Protein AF-A0A7C6S1X4-F1 (afdb_monomer_lite)

pLDDT: mean 75.31, std 13.23, range [43.03, 92.44]

Foldseek 3Di:
DDPPPPPVVVVVVVVVVVVVVVVVVQFAADPVLVVLLVVLLVVCVVLVHDQDPPDDQGTNLSSLSSNVVSCVRCVVSVHDDDDPQKHKDWDWDWDQDPVRDIDTDIDIDIDGNDD

Structure (mmCIF, N/CA/C/O backbone):
data_AF-A0A7C6S1X4-F1
#
_entry.id   AF-A0A7C6S1X4-F1
#
loop_
_atom_site.group_PDB
_atom_site.id
_atom_site.type_symbol
_atom_site.label_atom_id
_atom_site.label_alt_id
_atom_site.label_comp_id
_atom_site.label_asym_id
_atom_site.label_entity_id
_atom_site.label_seq_id
_atom_site.pdbx_PDB_ins_code
_atom_site.Cartn_x
_atom_site.Cartn_y
_atom_site.Cartn_z
_atom_site.occupancy
_atom_site.B_iso_or_equiv
_atom_site.auth_seq_id
_atom_site.auth_comp_id
_atom_site.auth_asym_id
_atom_site.auth_atom_id
_atom_site.pdbx_PDB_model_num
ATOM 1 N N . MET A 1 1 ? 50.465 -17.375 -21.962 1.00 43.03 1 MET A N 1
ATOM 2 C CA . MET A 1 1 ? 49.415 -16.694 -21.172 1.00 43.03 1 MET A CA 1
ATOM 3 C C . MET A 1 1 ? 48.112 -16.741 -21.954 1.00 43.03 1 MET A C 1
ATOM 5 O O . MET A 1 1 ? 47.984 -16.056 -22.960 1.00 43.03 1 MET A O 1
ATOM 9 N N . THR A 1 2 ? 47.181 -17.604 -21.558 1.00 46.00 2 THR A N 1
ATOM 10 C CA . THR A 1 2 ? 45.833 -17.683 -22.132 1.00 46.00 2 THR A CA 1
ATOM 11 C C . THR A 1 2 ? 45.057 -16.424 -21.746 1.00 46.00 2 THR A C 1
ATOM 13 O O . THR A 1 2 ? 44.755 -16.210 -20.575 1.00 46.00 2 THR A O 1
ATOM 16 N N . LYS A 1 3 ? 44.762 -15.552 -22.720 1.00 53.44 3 LYS A N 1
ATOM 17 C CA . LYS A 1 3 ? 43.825 -14.438 -22.522 1.00 53.44 3 LYS A CA 1
ATOM 18 C C . LYS A 1 3 ? 42.457 -15.033 -22.185 1.00 53.44 3 LYS A C 1
ATOM 20 O O . LYS A 1 3 ? 41.884 -15.744 -23.008 1.00 53.44 3 LYS A O 1
ATOM 25 N N . LEU A 1 4 ? 41.949 -14.744 -20.987 1.00 59.44 4 LEU A N 1
ATOM 26 C CA . LEU A 1 4 ? 40.558 -14.989 -20.615 1.00 59.44 4 LEU A CA 1
ATOM 27 C C . LEU A 1 4 ? 39.665 -14.248 -21.617 1.00 59.44 4 LEU A C 1
ATOM 29 O O . LEU A 1 4 ? 39.562 -13.023 -21.595 1.00 59.44 4 LEU A O 1
ATOM 33 N N . ASN A 1 5 ? 39.063 -15.000 -22.537 1.00 57.44 5 ASN A N 1
ATOM 34 C CA . ASN A 1 5 ? 38.020 -14.502 -23.421 1.00 57.44 5 ASN A CA 1
ATOM 35 C C . ASN A 1 5 ? 36.792 -14.241 -22.541 1.00 57.44 5 ASN A C 1
ATOM 37 O O . ASN A 1 5 ? 36.003 -15.150 -22.281 1.00 57.44 5 ASN A O 1
ATOM 41 N N . HIS A 1 6 ? 36.652 -13.017 -22.026 1.00 53.91 6 HIS A N 1
ATOM 42 C CA . HIS A 1 6 ? 35.413 -12.585 -21.389 1.00 53.91 6 HIS A CA 1
ATOM 43 C C . HIS A 1 6 ? 34.308 -12.632 -22.446 1.00 53.91 6 HIS A C 1
ATOM 45 O O . HIS A 1 6 ? 34.172 -11.746 -23.288 1.00 53.91 6 HIS A O 1
ATOM 51 N N . SER A 1 7 ? 33.549 -13.726 -22.439 1.00 56.59 7 SER A N 1
ATOM 52 C CA . SER A 1 7 ? 32.343 -13.875 -23.239 1.00 56.59 7 SER A CA 1
ATOM 53 C C . SER A 1 7 ? 31.398 -12.730 -22.881 1.00 56.59 7 SER A C 1
ATOM 55 O O . SER A 1 7 ? 30.807 -12.719 -21.802 1.00 56.59 7 SER A O 1
ATOM 57 N N . ARG A 1 8 ? 31.245 -11.761 -23.792 1.00 52.72 8 ARG A N 1
ATOM 58 C CA . ARG A 1 8 ? 30.283 -10.653 -23.648 1.00 52.72 8 ARG A CA 1
ATOM 59 C C . ARG A 1 8 ? 28.880 -11.166 -23.317 1.00 52.72 8 ARG A C 1
ATOM 61 O O . ARG A 1 8 ? 28.146 -10.507 -22.596 1.00 52.72 8 ARG A O 1
ATOM 68 N N . TYR A 1 9 ? 28.522 -12.355 -23.800 1.00 56.06 9 TYR A N 1
ATOM 69 C CA . TYR A 1 9 ? 27.232 -12.990 -23.536 1.00 56.06 9 TYR A CA 1
ATOM 70 C C . TYR A 1 9 ? 27.029 -13.374 -22.062 1.00 56.06 9 TYR A C 1
ATOM 72 O O . TYR A 1 9 ? 25.919 -13.218 -21.556 1.00 56.06 9 TYR A O 1
ATOM 80 N N . LEU A 1 10 ? 28.081 -13.810 -21.356 1.00 56.31 10 LEU A N 1
ATOM 81 C CA . LEU A 1 10 ? 28.017 -14.050 -19.906 1.00 56.31 10 LEU A CA 1
ATOM 82 C C . LEU A 1 10 ? 27.830 -12.739 -19.132 1.00 56.31 10 LEU A C 1
ATOM 84 O O . LEU A 1 10 ? 27.054 -12.690 -18.180 1.00 56.31 10 LEU A O 1
ATOM 88 N N . ASP A 1 11 ? 28.484 -11.672 -19.586 1.00 57.34 11 ASP A N 1
ATOM 89 C CA . ASP A 1 11 ? 28.437 -10.354 -18.949 1.00 57.34 11 ASP A CA 1
ATOM 90 C C . ASP A 1 11 ? 27.058 -9.681 -19.122 1.00 57.34 11 ASP A C 1
ATOM 92 O O . ASP A 1 11 ? 26.476 -9.153 -18.172 1.00 57.34 11 ASP A O 1
ATOM 96 N N . TYR A 1 12 ? 26.454 -9.798 -20.314 1.00 59.53 12 TYR A N 1
ATOM 97 C CA . TYR A 1 12 ? 25.073 -9.362 -20.554 1.00 59.53 12 TYR A CA 1
ATOM 98 C C . TYR A 1 12 ? 24.052 -10.192 -19.764 1.00 59.53 12 TYR A C 1
ATOM 100 O O . TYR A 1 12 ? 23.117 -9.623 -19.202 1.00 59.53 12 TYR A O 1
ATOM 108 N N . GLY A 1 13 ? 24.227 -11.515 -19.673 1.00 61.66 13 GLY A N 1
ATOM 109 C CA . GLY A 1 13 ? 23.346 -12.385 -18.887 1.00 61.66 13 GLY A CA 1
ATOM 110 C C . GLY A 1 13 ? 23.380 -12.066 -17.389 1.00 6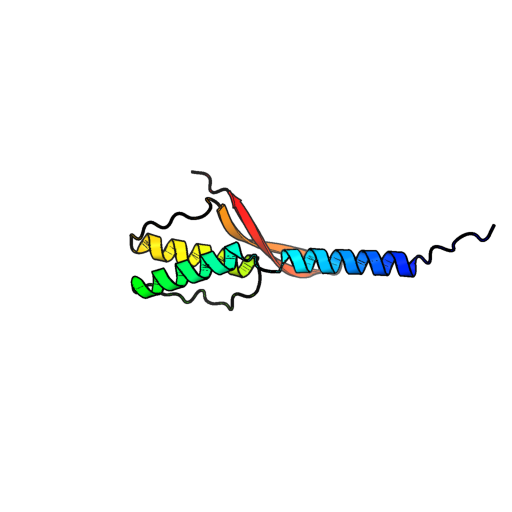1.66 13 GLY A C 1
ATOM 111 O O . GLY A 1 13 ? 22.329 -11.984 -16.747 1.00 61.66 13 GLY A O 1
ATOM 112 N N . ALA A 1 14 ? 24.571 -11.810 -16.841 1.00 62.50 14 ALA A N 1
ATOM 113 C CA . ALA A 1 14 ? 24.749 -11.398 -15.450 1.00 62.50 14 ALA A CA 1
ATOM 114 C C . ALA A 1 14 ? 24.118 -10.024 -15.172 1.00 62.50 14 ALA A C 1
ATOM 116 O O . ALA A 1 14 ? 23.404 -9.864 -14.180 1.00 62.50 14 ALA A O 1
ATOM 117 N N . LYS A 1 15 ? 24.300 -9.055 -16.081 1.00 64.75 15 LYS A N 1
ATOM 118 C CA . LYS A 1 15 ? 23.685 -7.724 -15.979 1.00 64.75 15 LYS A CA 1
ATOM 119 C C . LYS A 1 15 ? 22.154 -7.788 -15.997 1.00 64.75 15 LYS A C 1
ATOM 121 O O . LYS A 1 15 ? 21.515 -7.238 -15.104 1.00 64.75 15 LYS A O 1
ATOM 126 N N . MET A 1 16 ? 21.570 -8.520 -16.947 1.00 60.53 16 MET A N 1
ATOM 127 C CA . MET A 1 16 ? 20.114 -8.709 -17.048 1.00 60.53 16 MET A CA 1
ATOM 128 C C . MET A 1 16 ? 19.538 -9.426 -15.817 1.00 60.53 16 MET A C 1
ATOM 130 O O . MET A 1 16 ? 18.468 -9.069 -15.326 1.00 60.53 16 MET A O 1
ATOM 134 N N . THR A 1 17 ? 20.262 -10.413 -15.282 1.00 66.50 17 THR A N 1
ATOM 135 C CA . THR A 1 17 ? 19.867 -11.129 -14.058 1.00 66.50 17 THR A CA 1
ATOM 136 C C . THR A 1 17 ? 19.880 -10.200 -12.842 1.00 66.50 17 THR A C 1
ATOM 138 O O . THR A 1 17 ? 18.946 -10.219 -12.037 1.00 66.50 17 THR A O 1
ATOM 141 N N . GLY A 1 18 ? 20.905 -9.350 -12.728 1.00 64.88 18 GLY A N 1
ATOM 142 C CA . GLY A 1 18 ? 20.999 -8.329 -11.685 1.00 64.88 18 GLY A CA 1
ATOM 143 C C . GLY A 1 18 ? 19.874 -7.296 -11.769 1.00 64.88 18 GLY A C 1
ATOM 144 O O . GLY A 1 18 ? 19.227 -7.013 -10.761 1.00 64.88 18 GLY A O 1
ATOM 145 N N . GLU A 1 19 ? 19.582 -6.789 -12.968 1.00 68.81 19 GLU A N 1
ATOM 146 C CA . GLU A 1 19 ? 18.481 -5.847 -13.211 1.00 68.81 19 GLU A CA 1
ATOM 147 C C . GLU A 1 19 ? 17.117 -6.463 -12.865 1.00 68.81 19 GLU A C 1
ATOM 149 O O . GLU A 1 19 ? 16.316 -5.843 -12.164 1.00 68.81 19 GLU A O 1
ATOM 154 N N . TYR A 1 20 ? 16.870 -7.717 -13.256 1.00 69.38 20 TYR A N 1
ATOM 155 C CA . TYR A 1 20 ? 15.633 -8.421 -12.915 1.00 69.38 20 TYR A CA 1
ATOM 156 C C . TYR A 1 20 ? 15.475 -8.629 -11.403 1.00 69.38 20 TYR A C 1
ATOM 158 O O . TYR A 1 20 ? 14.399 -8.397 -10.847 1.00 69.38 20 TYR A O 1
ATOM 166 N N . ALA A 1 21 ? 16.542 -9.040 -10.711 1.00 73.25 21 ALA A N 1
ATOM 167 C CA . ALA A 1 21 ? 16.526 -9.203 -9.260 1.00 73.25 21 ALA A CA 1
ATOM 168 C C . ALA A 1 21 ? 16.271 -7.868 -8.541 1.00 73.25 21 ALA A C 1
ATOM 170 O O . ALA A 1 21 ? 15.484 -7.816 -7.592 1.00 73.25 21 ALA A O 1
ATOM 171 N N . TYR A 1 22 ? 16.888 -6.788 -9.022 1.00 68.31 22 TYR A N 1
ATOM 172 C CA . TYR A 1 22 ? 16.713 -5.437 -8.499 1.00 68.31 22 TYR A CA 1
ATOM 173 C C . TYR A 1 22 ? 15.275 -4.928 -8.669 1.00 68.31 22 TYR A C 1
ATOM 175 O O . TYR A 1 22 ? 14.655 -4.482 -7.698 1.00 68.31 22 TYR A O 1
ATOM 183 N N . GLU A 1 23 ? 14.698 -5.065 -9.863 1.00 72.38 23 GLU A N 1
ATOM 184 C CA . GLU A 1 23 ? 13.309 -4.676 -10.114 1.00 72.38 23 GLU A CA 1
ATOM 185 C C . GLU A 1 23 ? 12.332 -5.560 -9.323 1.00 72.38 23 GLU A C 1
ATOM 187 O O . GLU A 1 23 ? 11.423 -5.055 -8.656 1.00 72.38 23 GLU A O 1
ATOM 192 N N . ARG A 1 24 ? 12.568 -6.875 -9.243 1.00 76.38 24 ARG A N 1
ATOM 193 C CA . ARG A 1 24 ? 11.768 -7.777 -8.397 1.00 76.38 24 ARG A CA 1
ATOM 194 C C . ARG A 1 24 ? 11.817 -7.371 -6.924 1.00 76.38 24 ARG A C 1
ATOM 196 O O . ARG A 1 24 ? 10.783 -7.362 -6.248 1.00 76.38 24 ARG A O 1
ATOM 203 N N . ALA A 1 25 ? 12.990 -7.002 -6.415 1.00 74.12 25 ALA A N 1
ATOM 204 C CA . ALA A 1 25 ? 13.153 -6.536 -5.044 1.00 74.12 25 ALA A CA 1
ATOM 205 C C . ALA A 1 25 ? 12.422 -5.208 -4.794 1.00 74.12 25 ALA A C 1
ATOM 207 O O . ALA A 1 25 ? 11.874 -5.019 -3.706 1.00 74.12 25 ALA A O 1
ATOM 208 N N . LYS A 1 26 ? 12.351 -4.310 -5.785 1.00 73.88 26 LYS A N 1
ATOM 209 C CA . LYS A 1 26 ? 11.540 -3.082 -5.718 1.00 73.88 26 LYS A CA 1
ATOM 210 C C . LYS A 1 26 ? 10.041 -3.359 -5.702 1.00 73.88 26 LYS A C 1
ATOM 212 O O . LYS A 1 26 ? 9.322 -2.725 -4.932 1.00 73.88 26 LYS A O 1
ATOM 217 N N . HIS A 1 27 ? 9.581 -4.316 -6.502 1.00 81.38 27 HIS A N 1
ATOM 218 C CA . HIS A 1 27 ? 8.172 -4.701 -6.571 1.00 81.38 27 HIS A CA 1
ATOM 219 C C . HIS A 1 27 ? 7.700 -5.495 -5.350 1.00 81.38 27 HIS A C 1
ATOM 221 O O . HIS A 1 27 ? 6.513 -5.466 -5.028 1.00 81.38 27 HIS A O 1
ATOM 227 N N . THR A 1 28 ? 8.599 -6.185 -4.648 1.00 85.75 28 THR A N 1
ATOM 228 C CA . THR A 1 28 ? 8.224 -7.048 -3.522 1.00 85.75 28 THR A CA 1
ATOM 229 C C . THR A 1 28 ? 7.846 -6.215 -2.288 1.00 85.75 28 THR A C 1
ATOM 231 O O . THR A 1 28 ? 8.672 -5.449 -1.789 1.00 85.75 28 THR A O 1
ATOM 234 N N . PRO A 1 29 ? 6.630 -6.342 -1.733 1.00 88.69 29 PRO A N 1
ATOM 235 C CA . PRO A 1 29 ? 6.248 -5.626 -0.517 1.00 88.69 29 PRO A CA 1
ATOM 236 C C . PRO A 1 29 ? 7.141 -6.000 0.666 1.00 88.69 29 PRO A C 1
ATOM 238 O O . PRO A 1 29 ? 7.457 -7.171 0.887 1.00 88.69 29 PRO A O 1
ATOM 241 N N . THR A 1 30 ? 7.544 -4.994 1.440 1.00 88.81 30 THR A N 1
ATOM 242 C CA . THR A 1 30 ? 8.383 -5.213 2.623 1.00 88.81 30 THR A CA 1
ATOM 243 C C . THR A 1 30 ? 7.582 -5.861 3.752 1.00 88.81 30 THR A C 1
ATOM 245 O O . THR A 1 30 ? 6.366 -5.687 3.858 1.00 88.81 30 THR A O 1
ATOM 248 N N . HIS A 1 31 ? 8.266 -6.570 4.653 1.00 88.75 31 HIS A N 1
ATOM 249 C CA . HIS A 1 31 ? 7.622 -7.165 5.827 1.00 88.75 31 HIS A CA 1
ATOM 250 C C . HIS A 1 31 ? 6.924 -6.110 6.704 1.00 88.75 31 HIS A C 1
ATOM 252 O O . HIS A 1 31 ? 5.803 -6.327 7.160 1.00 88.75 31 HIS A O 1
ATOM 258 N N . LYS A 1 32 ? 7.545 -4.931 6.872 1.00 87.00 32 LYS A N 1
ATOM 259 C CA . LYS A 1 32 ? 6.970 -3.805 7.626 1.00 87.00 32 LYS A CA 1
ATOM 260 C C . LYS A 1 32 ? 5.658 -3.313 7.010 1.00 87.00 32 LYS A C 1
ATOM 262 O O . LYS A 1 32 ? 4.690 -3.133 7.740 1.00 87.00 32 LYS A O 1
ATOM 267 N N . GLN A 1 33 ? 5.602 -3.165 5.683 1.00 87.31 33 GLN A N 1
ATOM 268 C CA . GLN A 1 33 ? 4.370 -2.776 4.986 1.00 87.31 33 GLN A CA 1
ATOM 269 C C . GLN A 1 33 ? 3.261 -3.811 5.167 1.00 87.31 33 GLN A C 1
ATOM 271 O O . GLN A 1 33 ? 2.148 -3.435 5.510 1.00 87.31 33 GLN A O 1
ATOM 276 N N . LYS A 1 34 ? 3.558 -5.109 5.006 1.00 92.44 34 LYS A N 1
ATOM 277 C CA . LYS A 1 34 ? 2.559 -6.170 5.222 1.00 92.44 34 LYS A CA 1
ATOM 278 C C . LYS A 1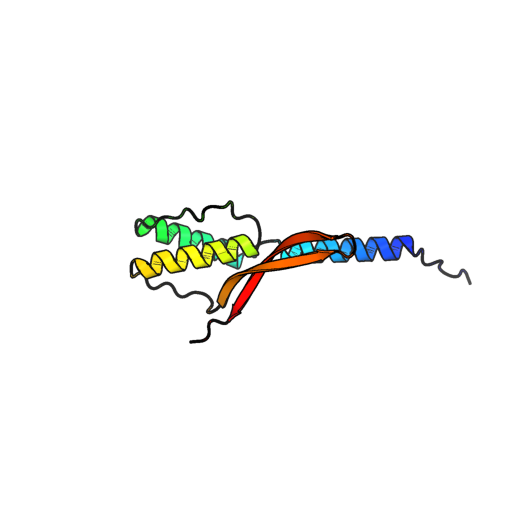 34 ? 2.017 -6.154 6.650 1.00 92.44 34 LYS A C 1
ATOM 280 O O . LYS A 1 34 ? 0.807 -6.172 6.847 1.00 92.44 34 LYS A O 1
ATOM 285 N N . LYS A 1 35 ? 2.914 -6.086 7.641 1.00 89.69 35 LYS A N 1
ATOM 286 C CA . LYS A 1 35 ? 2.549 -6.054 9.064 1.00 89.69 35 LYS A CA 1
ATOM 287 C C . LYS A 1 35 ? 1.668 -4.848 9.389 1.00 89.69 35 LYS A C 1
ATOM 289 O O . LYS A 1 35 ? 0.679 -4.990 10.099 1.00 89.69 35 LYS A O 1
ATOM 294 N N . PHE A 1 36 ? 2.017 -3.676 8.863 1.00 90.25 36 PHE A N 1
ATOM 295 C CA . PHE A 1 36 ? 1.242 -2.462 9.086 1.00 90.25 36 PHE A CA 1
ATOM 296 C C . PHE A 1 36 ? -0.122 -2.508 8.387 1.00 90.25 36 PHE A C 1
ATOM 298 O O . PHE A 1 36 ? -1.131 -2.219 9.020 1.00 90.25 36 PHE A O 1
ATOM 305 N N . TYR A 1 37 ? -0.172 -2.968 7.135 1.00 92.06 37 TYR A N 1
ATOM 306 C CA . TYR A 1 37 ? -1.418 -3.161 6.394 1.00 92.06 37 TYR A CA 1
ATOM 307 C C . TYR A 1 37 ? -2.406 -4.073 7.132 1.00 92.06 37 TYR A C 1
ATOM 309 O O . TYR A 1 37 ? -3.558 -3.697 7.318 1.00 92.06 37 TYR A O 1
ATOM 317 N N . TYR A 1 38 ? -1.964 -5.238 7.619 1.00 91.31 38 TYR A N 1
ATOM 318 C CA . TYR A 1 38 ? -2.855 -6.144 8.354 1.00 91.31 38 TYR A CA 1
ATOM 319 C C . TYR A 1 38 ? -3.343 -5.559 9.679 1.00 91.31 38 TYR A C 1
ATOM 321 O O . TYR A 1 38 ? -4.479 -5.808 10.074 1.00 91.31 38 TYR A O 1
ATOM 329 N N . ARG A 1 39 ? -2.520 -4.740 10.343 1.00 90.00 39 ARG A N 1
ATOM 330 C CA . ARG A 1 39 ? -2.942 -4.013 11.543 1.00 90.00 39 ARG A CA 1
ATOM 331 C C . ARG A 1 39 ? -4.046 -2.999 11.228 1.00 90.00 39 ARG A C 1
ATOM 333 O O . ARG A 1 39 ? -5.027 -2.952 11.958 1.00 90.00 39 ARG A O 1
ATOM 340 N N . LEU A 1 40 ? -3.909 -2.233 10.143 1.00 90.31 40 LEU A N 1
ATOM 341 C CA . LEU A 1 40 ? -4.951 -1.301 9.693 1.00 90.31 40 LEU A CA 1
ATOM 342 C C . LEU A 1 40 ? -6.229 -2.034 9.296 1.00 90.31 40 LEU A C 1
ATOM 344 O O . LEU A 1 40 ? -7.315 -1.598 9.648 1.00 90.31 40 LEU A O 1
ATOM 348 N N . TYR A 1 41 ? -6.099 -3.165 8.603 1.00 90.25 41 TYR A N 1
ATOM 349 C CA . TYR A 1 41 ? -7.241 -3.990 8.226 1.00 90.25 41 TYR A CA 1
ATOM 350 C C . TYR A 1 41 ? -8.036 -4.454 9.456 1.00 90.25 41 TYR A C 1
ATOM 352 O O . TYR A 1 41 ? -9.261 -4.360 9.463 1.00 90.25 41 TYR A O 1
ATOM 360 N N . ALA A 1 42 ? -7.346 -4.908 10.509 1.00 88.31 42 ALA A N 1
ATOM 361 C CA . ALA A 1 42 ? -7.977 -5.290 11.771 1.00 88.31 42 ALA A CA 1
ATOM 362 C C . ALA A 1 42 ? -8.685 -4.100 12.443 1.00 88.31 42 ALA A C 1
ATOM 364 O O . ALA A 1 42 ? -9.857 -4.216 12.781 1.00 88.31 42 ALA A O 1
ATOM 365 N N . MET A 1 43 ? -8.030 -2.935 12.526 1.00 86.31 43 MET A N 1
ATOM 366 C CA . MET A 1 43 ? -8.652 -1.712 13.059 1.00 86.31 43 MET A CA 1
ATOM 367 C C . MET A 1 43 ? -9.898 -1.307 12.268 1.00 86.31 43 MET A C 1
ATOM 369 O O . MET A 1 43 ? -10.923 -0.970 12.850 1.00 86.31 43 MET A O 1
ATOM 373 N N . CYS A 1 44 ? -9.850 -1.365 10.936 1.00 89.94 44 CYS A N 1
ATOM 374 C CA . CYS A 1 44 ? -11.023 -1.075 10.119 1.00 89.94 44 CYS A CA 1
ATOM 375 C C . CYS A 1 44 ? -12.183 -2.021 10.444 1.00 89.94 44 CYS A C 1
ATOM 377 O O . CYS A 1 44 ? -13.321 -1.573 10.513 1.00 89.94 44 CYS A O 1
ATOM 379 N N . LYS A 1 45 ? -11.914 -3.310 10.685 1.00 89.56 45 LYS A N 1
ATOM 380 C CA . LYS A 1 45 ? -12.951 -4.269 11.092 1.00 89.56 45 LYS A CA 1
ATOM 381 C C . LYS A 1 45 ? -13.521 -3.960 12.476 1.00 89.56 45 LYS A C 1
ATOM 383 O O . LYS A 1 45 ? -14.733 -4.033 12.632 1.00 89.56 45 LYS A O 1
ATOM 388 N N . GLU A 1 46 ? -12.681 -3.584 13.437 1.00 86.12 46 GLU A N 1
ATOM 389 C CA . GLU A 1 46 ? -13.107 -3.200 14.793 1.00 86.12 46 GLU A CA 1
ATOM 390 C C . GLU A 1 46 ? -13.995 -1.946 14.802 1.00 86.12 46 GLU A C 1
ATOM 392 O O . GLU A 1 46 ? -14.935 -1.863 15.584 1.00 86.12 46 GLU A O 1
ATOM 397 N N . HIS A 1 47 ? -13.730 -0.989 13.909 1.00 87.12 47 HIS A N 1
ATOM 398 C CA . HIS A 1 47 ? -14.457 0.284 13.819 1.00 87.12 47 HIS A CA 1
ATOM 399 C C . HIS A 1 47 ? -15.560 0.310 12.742 1.00 87.12 47 HIS A C 1
ATOM 401 O O . HIS A 1 47 ? -16.064 1.385 12.391 1.00 87.12 47 HIS A O 1
ATOM 407 N N . GLU A 1 48 ? -15.922 -0.856 12.195 1.00 91.00 48 GLU A N 1
ATOM 408 C CA . GLU A 1 48 ? -16.935 -1.004 11.137 1.00 91.00 48 GLU A CA 1
ATOM 409 C C . GLU A 1 48 ? -16.675 -0.074 9.937 1.00 91.00 48 GLU A C 1
ATOM 411 O O . GLU A 1 48 ? -17.560 0.605 9.408 1.00 91.00 48 GLU A O 1
ATOM 416 N N . VAL A 1 49 ? -15.408 0.003 9.539 1.00 90.69 49 VAL A N 1
ATOM 417 C CA . VAL A 1 49 ? -14.923 0.764 8.392 1.00 90.69 49 VAL A CA 1
ATOM 418 C C . VAL A 1 49 ? -14.715 -0.181 7.220 1.00 90.69 49 VAL A C 1
ATOM 420 O O . VAL A 1 49 ? -14.159 -1.273 7.364 1.00 90.69 49 VAL A O 1
ATOM 423 N N . ASP A 1 50 ? -15.129 0.255 6.032 1.00 91.00 50 ASP A N 1
ATOM 424 C CA . ASP A 1 50 ? -14.908 -0.523 4.822 1.00 91.00 50 ASP A CA 1
ATOM 425 C C . ASP A 1 50 ? -13.407 -0.765 4.581 1.00 91.00 50 ASP A C 1
ATOM 427 O O . ASP A 1 50 ? -12.571 0.145 4.624 1.00 91.00 50 ASP A O 1
ATOM 431 N N . THR A 1 51 ? -13.079 -2.018 4.280 1.00 90.19 51 THR A N 1
ATOM 432 C CA . THR A 1 51 ? -11.712 -2.485 4.010 1.00 90.19 51 THR A CA 1
ATOM 433 C C . THR A 1 51 ? -11.441 -2.706 2.527 1.00 90.19 51 THR A C 1
ATOM 435 O O . THR A 1 51 ? -10.296 -2.972 2.162 1.00 90.19 51 THR A O 1
ATOM 438 N N . ASP A 1 52 ? -12.459 -2.603 1.668 1.00 90.69 52 ASP A N 1
ATOM 439 C CA . ASP A 1 52 ? -12.282 -2.819 0.239 1.00 90.69 52 ASP A CA 1
ATOM 440 C C . ASP A 1 52 ? -11.546 -1.642 -0.408 1.00 90.69 52 ASP A C 1
ATOM 442 O O . ASP A 1 52 ? -12.049 -0.521 -0.496 1.00 90.69 52 ASP A O 1
ATOM 446 N N . VAL A 1 53 ? -10.323 -1.896 -0.866 1.00 87.00 53 VAL A N 1
ATOM 447 C CA . VAL A 1 53 ? -9.486 -0.905 -1.553 1.00 87.00 53 VAL A CA 1
ATOM 448 C C . VAL A 1 53 ? -9.693 -0.897 -3.073 1.00 87.00 53 VAL A C 1
ATOM 450 O O . VAL A 1 53 ? -9.131 -0.021 -3.745 1.00 87.00 53 VAL A O 1
ATOM 453 N N . GLY A 1 54 ? -10.509 -1.814 -3.611 1.00 85.94 54 GLY A N 1
ATOM 454 C CA . GLY A 1 54 ? -10.889 -1.910 -5.025 1.00 85.94 54 GLY A CA 1
ATOM 455 C C . GLY A 1 54 ? -9.862 -2.597 -5.933 1.00 85.94 54 GLY A C 1
ATOM 456 O O . GLY A 1 54 ? -9.994 -2.558 -7.153 1.00 85.94 54 GLY A O 1
ATOM 457 N N . PHE A 1 55 ? -8.807 -3.189 -5.369 1.00 83.94 55 PHE A N 1
ATOM 458 C CA . PHE A 1 55 ? -7.786 -3.934 -6.111 1.00 83.94 55 PHE A CA 1
ATOM 459 C C . PHE A 1 55 ? -7.109 -4.980 -5.222 1.00 83.94 55 PHE A C 1
ATOM 461 O O . PHE A 1 55 ? -7.079 -4.864 -3.998 1.00 83.94 55 PHE A O 1
ATOM 468 N N . TYR A 1 56 ? -6.517 -5.999 -5.844 1.00 83.12 56 TYR A N 1
ATOM 469 C CA . TYR A 1 56 ? -5.798 -7.040 -5.119 1.00 83.12 56 TYR A CA 1
ATOM 470 C C . TYR A 1 56 ? -4.354 -6.610 -4.811 1.00 83.12 56 TYR A C 1
ATOM 472 O O . TYR A 1 56 ? -3.548 -6.411 -5.719 1.00 83.12 56 TYR A O 1
ATOM 480 N N . THR A 1 57 ? -4.010 -6.492 -3.527 1.00 86.69 57 THR A N 1
ATOM 481 C CA . THR A 1 57 ? -2.695 -6.021 -3.064 1.00 86.69 57 THR A CA 1
ATOM 482 C C . THR A 1 57 ? -1.598 -7.078 -3.238 1.00 86.69 57 THR A C 1
ATOM 484 O O . THR A 1 57 ? -1.513 -8.016 -2.442 1.00 86.69 57 THR A O 1
ATOM 487 N N . LYS A 1 58 ? -0.717 -6.922 -4.240 1.00 85.50 58 LYS A N 1
ATOM 488 C CA . LYS A 1 58 ? 0.439 -7.819 -4.480 1.00 85.50 58 LYS A CA 1
ATOM 489 C C . LYS A 1 58 ? 1.778 -7.120 -4.344 1.00 85.50 58 LYS A C 1
ATOM 491 O O . LYS A 1 58 ? 2.716 -7.685 -3.781 1.00 85.50 58 LYS A O 1
ATOM 496 N N . THR A 1 59 ? 1.891 -5.923 -4.900 1.00 86.19 59 THR A N 1
ATOM 497 C CA . THR A 1 59 ? 3.159 -5.212 -5.037 1.00 86.19 59 THR A CA 1
ATOM 498 C C . THR A 1 59 ? 3.405 -4.265 -3.869 1.00 86.19 59 THR A C 1
ATOM 500 O O . THR A 1 59 ? 2.488 -3.831 -3.177 1.00 86.19 59 THR A O 1
ATOM 503 N N . ARG A 1 60 ? 4.668 -3.889 -3.659 1.00 84.62 60 ARG A N 1
ATOM 504 C CA . ARG A 1 60 ? 5.085 -2.866 -2.689 1.00 84.62 60 ARG A CA 1
ATOM 505 C C . ARG A 1 60 ? 4.267 -1.584 -2.797 1.00 84.62 60 ARG A C 1
ATOM 507 O O . ARG A 1 60 ? 4.011 -0.937 -1.784 1.00 84.62 60 ARG A O 1
ATOM 514 N N . ALA A 1 61 ? 3.913 -1.228 -4.019 1.00 82.31 61 ALA A N 1
ATOM 515 C CA . ALA A 1 61 ? 3.204 -0.015 -4.332 1.00 82.31 61 ALA A CA 1
ATOM 516 C C . ALA A 1 61 ? 1.694 -0.170 -4.070 1.00 82.31 61 ALA A C 1
ATOM 518 O O . ALA A 1 61 ? 1.101 0.712 -3.455 1.00 82.31 61 ALA A O 1
ATOM 519 N N . ASP A 1 62 ? 1.114 -1.332 -4.389 1.00 85.94 62 ASP A N 1
ATOM 520 C CA . ASP A 1 62 ? -0.269 -1.674 -4.028 1.00 85.94 62 ASP A CA 1
ATOM 521 C C . ASP A 1 62 ? -0.476 -1.588 -2.511 1.00 85.94 62 ASP A C 1
ATOM 523 O O . ASP A 1 62 ? -1.442 -0.992 -2.045 1.00 85.94 62 ASP A O 1
ATOM 527 N N . TYR A 1 63 ? 0.460 -2.145 -1.732 1.00 89.69 63 TYR A N 1
ATOM 528 C CA . TYR A 1 63 ? 0.418 -2.069 -0.270 1.00 89.69 63 TYR A CA 1
ATOM 529 C C . TYR A 1 63 ? 0.480 -0.622 0.227 1.00 89.69 63 TYR A C 1
ATOM 531 O O . TYR A 1 63 ? -0.233 -0.289 1.165 1.00 89.69 63 TYR A O 1
ATOM 539 N N . ALA A 1 64 ? 1.304 0.237 -0.385 1.00 86.38 64 ALA A N 1
ATOM 540 C CA . ALA A 1 64 ? 1.381 1.649 -0.007 1.00 86.38 64 ALA A CA 1
ATOM 541 C C . ALA A 1 64 ? 0.049 2.377 -0.261 1.00 86.38 64 ALA A C 1
ATOM 543 O O . ALA A 1 64 ? -0.474 3.014 0.647 1.00 86.38 64 ALA A O 1
ATOM 544 N N . LEU A 1 65 ? -0.549 2.197 -1.445 1.00 87.12 65 LEU A N 1
ATOM 545 C CA . LEU A 1 65 ? -1.856 2.777 -1.774 1.00 87.12 65 LEU A CA 1
ATOM 546 C C . LEU A 1 65 ? -2.972 2.263 -0.858 1.00 87.12 65 LEU A C 1
ATOM 548 O O . LEU A 1 65 ? -3.837 3.026 -0.435 1.00 87.12 65 LEU A O 1
ATOM 552 N N . ALA A 1 66 ? -2.971 0.963 -0.566 1.00 90.38 66 ALA A N 1
ATOM 553 C CA . ALA A 1 66 ? -3.975 0.356 0.293 1.00 90.38 66 ALA A CA 1
ATOM 554 C C . ALA A 1 66 ? -3.863 0.872 1.735 1.00 90.38 66 ALA A C 1
ATOM 556 O O . ALA A 1 66 ? -4.875 1.214 2.338 1.00 90.38 66 ALA A O 1
ATOM 557 N N . ILE A 1 67 ? -2.639 0.993 2.261 1.00 90.94 67 ILE A N 1
ATOM 558 C CA . ILE A 1 67 ? -2.368 1.590 3.575 1.00 90.94 67 ILE A CA 1
ATOM 559 C C . ILE A 1 67 ? -2.930 3.013 3.652 1.00 90.94 67 ILE A C 1
ATOM 561 O O . ILE A 1 67 ? -3.676 3.309 4.583 1.00 90.94 67 ILE A O 1
ATOM 565 N N . ASP A 1 68 ? -2.637 3.867 2.671 1.00 88.56 68 ASP A N 1
ATOM 566 C CA . ASP A 1 68 ? -3.088 5.263 2.695 1.00 88.56 68 ASP A CA 1
ATOM 567 C C . ASP A 1 68 ? -4.615 5.383 2.626 1.00 88.56 68 ASP A C 1
ATOM 569 O O . ASP A 1 68 ? -5.208 6.173 3.364 1.00 88.56 68 ASP A O 1
ATOM 573 N N . LYS A 1 69 ? -5.275 4.555 1.801 1.00 90.50 69 LYS A N 1
ATOM 574 C CA . LYS A 1 69 ? -6.745 4.494 1.751 1.00 90.50 69 LYS A CA 1
ATOM 575 C C . LYS A 1 69 ? -7.345 4.092 3.099 1.00 90.50 69 LYS A C 1
ATOM 577 O O . LYS A 1 69 ? -8.295 4.728 3.547 1.00 90.50 69 LYS A O 1
ATOM 582 N N . LEU A 1 70 ? -6.804 3.055 3.741 1.00 90.81 70 LEU A N 1
ATOM 583 C CA . LEU A 1 70 ? -7.311 2.577 5.030 1.00 90.81 70 LEU A CA 1
ATOM 584 C C . LEU A 1 70 ? -7.083 3.606 6.145 1.00 90.81 70 LEU A C 1
ATOM 586 O O . LEU A 1 70 ? -7.998 3.851 6.925 1.00 90.81 70 LEU A O 1
ATOM 590 N N . ILE A 1 71 ? -5.915 4.261 6.183 1.00 89.88 71 ILE A N 1
ATOM 591 C CA . ILE A 1 71 ? -5.647 5.359 7.127 1.00 89.88 71 ILE A CA 1
ATOM 592 C C . ILE A 1 71 ? -6.680 6.468 6.952 1.00 89.88 71 ILE A C 1
ATOM 594 O O . ILE A 1 71 ? -7.271 6.898 7.938 1.00 89.88 71 ILE A O 1
ATOM 598 N N . LYS A 1 72 ? -6.927 6.911 5.713 1.00 88.94 72 LYS A N 1
ATOM 599 C CA . LYS A 1 72 ? -7.878 7.994 5.450 1.00 88.94 72 LYS A CA 1
ATOM 600 C C . LYS A 1 72 ? -9.282 7.649 5.951 1.00 88.94 72 LYS A C 1
ATOM 602 O O . LYS A 1 72 ? -9.890 8.460 6.637 1.00 88.94 72 LYS A O 1
ATOM 607 N N . ARG A 1 73 ? -9.767 6.434 5.680 1.00 90.38 73 ARG A N 1
ATOM 608 C CA . ARG A 1 73 ? -11.091 5.983 6.143 1.00 90.38 73 ARG A CA 1
ATOM 609 C C . ARG A 1 73 ? -11.190 5.900 7.669 1.00 90.38 73 ARG A C 1
ATOM 611 O O . ARG A 1 73 ? -12.218 6.248 8.239 1.00 90.38 73 ARG A O 1
ATOM 618 N N . LEU A 1 74 ? -10.125 5.451 8.336 1.00 88.12 74 LEU A N 1
ATOM 619 C CA . LEU A 1 74 ? -10.056 5.428 9.801 1.00 88.12 74 LEU A CA 1
ATOM 620 C C . LEU A 1 74 ? -10.074 6.850 10.383 1.00 88.12 74 LEU A C 1
ATOM 622 O O . LEU A 1 74 ? -10.818 7.116 11.325 1.00 88.12 74 LEU A O 1
ATOM 626 N N . GLN A 1 75 ? -9.332 7.777 9.774 1.00 88.12 75 GLN A N 1
ATOM 627 C CA . GLN A 1 75 ? -9.314 9.188 10.168 1.00 88.12 75 GLN A CA 1
ATOM 628 C C . GLN A 1 75 ? -10.669 9.876 9.947 1.00 88.12 75 GLN A C 1
ATOM 630 O O . GLN A 1 75 ? -11.112 10.625 10.812 1.00 88.12 75 GLN A O 1
ATOM 635 N N . GLU A 1 76 ? -11.366 9.586 8.843 1.00 89.19 76 GLU A N 1
ATOM 636 C CA . GLU A 1 76 ? -12.735 10.070 8.580 1.00 89.19 76 GLU A CA 1
ATOM 637 C C . GLU A 1 76 ? -13.738 9.603 9.651 1.00 89.19 76 GLU A C 1
ATOM 639 O O . GLU A 1 76 ? -14.709 10.296 9.941 1.00 89.19 76 GLU A O 1
ATOM 644 N N . LYS A 1 77 ? -13.477 8.454 10.284 1.00 85.69 77 LYS A N 1
ATOM 645 C CA . LYS A 1 77 ? -14.236 7.924 11.426 1.00 85.69 77 LYS A CA 1
ATOM 646 C C . LYS A 1 77 ? -13.745 8.418 12.792 1.00 85.69 77 LYS A C 1
ATOM 648 O O . LYS A 1 77 ? -14.264 7.974 13.813 1.00 85.69 77 LYS A O 1
ATOM 653 N N . GLY A 1 78 ? -12.770 9.326 12.829 1.00 84.00 78 GLY A N 1
ATOM 654 C CA . GLY A 1 78 ? -12.229 9.897 14.065 1.00 84.00 78 GLY A CA 1
ATOM 655 C C . GLY A 1 78 ? -11.229 8.999 14.800 1.00 84.00 78 GLY A C 1
ATOM 656 O O . GLY A 1 78 ? -10.918 9.263 15.959 1.00 84.00 78 GLY A O 1
ATOM 657 N N . VAL A 1 79 ? -10.713 7.947 14.156 1.00 81.88 79 VAL A N 1
ATOM 658 C CA . VAL A 1 79 ? -9.674 7.087 14.735 1.00 81.88 79 VAL A CA 1
ATOM 659 C C . VAL A 1 79 ? -8.303 7.692 14.428 1.00 81.88 79 VAL A C 1
ATOM 661 O O . VAL A 1 79 ? -7.907 7.791 13.263 1.00 81.88 79 VAL A O 1
ATOM 664 N N . ASP A 1 80 ? -7.560 8.090 15.466 1.00 76.62 80 ASP A N 1
ATOM 665 C CA . ASP A 1 80 ? -6.203 8.619 15.296 1.00 76.62 80 ASP A CA 1
ATOM 666 C C . ASP A 1 80 ? -5.223 7.493 14.949 1.00 76.62 80 ASP A C 1
ATOM 668 O O . ASP A 1 80 ? -4.834 6.668 15.782 1.00 76.62 80 ASP A O 1
ATOM 672 N N . VAL A 1 81 ? -4.818 7.463 13.683 1.00 75.25 81 VAL A N 1
ATOM 673 C CA . VAL A 1 81 ? -3.831 6.524 13.164 1.00 75.25 81 VAL A CA 1
ATOM 674 C C . VAL A 1 81 ? -2.632 7.302 12.648 1.00 75.25 81 VAL A C 1
ATOM 676 O O . VAL A 1 81 ? -2.678 7.945 11.596 1.00 75.25 81 VAL A O 1
ATOM 679 N N . LYS A 1 82 ? -1.510 7.184 13.363 1.00 68.00 82 LYS A N 1
ATOM 680 C CA . LYS A 1 82 ? -0.227 7.740 12.925 1.00 68.00 82 LYS A CA 1
ATOM 681 C C . LYS A 1 82 ? 0.382 6.875 11.822 1.00 68.00 82 LYS A C 1
ATOM 683 O O . LYS A 1 82 ? 0.787 5.734 12.048 1.00 68.00 82 LYS A O 1
ATOM 688 N N . GLY A 1 83 ? 0.439 7.435 10.615 1.00 62.91 83 GLY A N 1
ATOM 689 C CA . GLY A 1 83 ? 1.194 6.881 9.492 1.00 62.91 83 GLY A CA 1
ATOM 690 C C . GLY A 1 83 ? 2.702 7.147 9.600 1.00 62.91 83 GLY A C 1
ATOM 691 O O . GLY A 1 83 ? 3.202 7.668 10.589 1.00 62.91 83 GLY A O 1
ATOM 692 N N . ASN A 1 84 ? 3.438 6.822 8.536 1.00 64.25 84 ASN A N 1
ATOM 693 C CA . ASN A 1 84 ? 4.887 7.065 8.411 1.00 64.25 84 ASN A CA 1
ATOM 694 C C . ASN A 1 84 ? 5.226 8.510 7.951 1.00 64.25 84 ASN A C 1
ATOM 696 O O . ASN A 1 84 ? 6.368 8.808 7.641 1.00 64.25 84 ASN A O 1
ATOM 700 N N . GLY A 1 85 ? 4.248 9.420 7.872 1.00 61.28 85 GLY A N 1
ATOM 701 C CA . GLY A 1 85 ? 4.486 10.790 7.380 1.00 61.28 85 GLY A CA 1
ATOM 702 C C . GLY A 1 85 ? 4.815 10.871 5.881 1.00 61.28 85 GLY A C 1
ATOM 703 O O . GLY A 1 85 ? 5.347 11.871 5.414 1.00 61.28 85 GLY A O 1
ATOM 704 N N . LYS A 1 86 ? 4.501 9.820 5.114 1.00 62.28 86 LYS A N 1
ATOM 705 C CA . LYS A 1 86 ? 4.663 9.768 3.653 1.00 62.28 86 LYS A CA 1
ATOM 706 C C . LYS A 1 86 ? 3.319 9.505 2.995 1.00 62.28 86 LYS A C 1
ATOM 708 O O . LYS A 1 86 ? 2.529 8.753 3.556 1.00 62.28 86 LYS A O 1
ATOM 713 N N . ASN A 1 87 ? 3.108 10.075 1.814 1.00 59.66 87 ASN A N 1
ATOM 714 C CA . ASN A 1 87 ? 1.929 9.856 0.979 1.00 59.66 87 ASN A CA 1
ATOM 715 C C . ASN A 1 87 ? 2.323 9.092 -0.291 1.00 59.66 87 ASN A C 1
ATOM 717 O O . ASN A 1 87 ? 3.334 9.408 -0.921 1.00 59.66 87 ASN A O 1
ATOM 721 N N . ALA A 1 88 ? 1.512 8.121 -0.696 1.00 56.78 88 ALA A N 1
ATOM 722 C CA . ALA A 1 88 ? 1.604 7.429 -1.971 1.00 56.78 88 ALA A CA 1
ATOM 723 C C . ALA A 1 88 ? 0.534 7.954 -2.945 1.00 56.78 88 ALA A C 1
ATOM 725 O O . ALA A 1 88 ? -0.664 7.910 -2.676 1.00 56.78 88 ALA A O 1
ATOM 726 N N . GLY A 1 89 ? 0.969 8.436 -4.108 1.00 60.34 89 GLY A N 1
ATOM 727 C CA . GLY A 1 89 ? 0.110 8.914 -5.192 1.00 60.34 89 GLY A CA 1
ATOM 728 C C . GLY A 1 89 ? 0.269 8.085 -6.465 1.00 60.34 89 GLY A C 1
ATOM 729 O O . GLY A 1 89 ? 1.317 7.485 -6.707 1.00 60.34 89 GLY A O 1
ATOM 730 N N . LEU A 1 90 ? -0.769 8.065 -7.301 1.00 58.59 90 LEU A N 1
ATOM 731 C CA . LEU A 1 90 ? -0.715 7.511 -8.656 1.00 58.59 90 LEU A CA 1
ATOM 732 C C . LEU A 1 90 ? -0.386 8.631 -9.646 1.00 58.59 90 LEU A C 1
ATOM 734 O O . LEU A 1 90 ? -1.142 9.589 -9.772 1.00 58.59 90 LEU A O 1
ATOM 738 N N . MET A 1 91 ? 0.724 8.495 -10.369 1.00 65.69 91 MET A N 1
ATOM 739 C CA . MET A 1 91 ? 1.081 9.356 -11.492 1.00 65.69 91 MET A CA 1
ATOM 740 C C . MET A 1 91 ? 0.898 8.593 -12.802 1.00 65.69 91 MET A C 1
ATOM 742 O O . MET A 1 91 ? 1.407 7.482 -12.973 1.00 65.69 91 MET A O 1
ATOM 746 N N . LEU A 1 92 ? 0.193 9.214 -13.743 1.00 70.19 92 LEU A N 1
ATOM 747 C CA . LEU A 1 92 ? 0.091 8.745 -15.118 1.00 70.19 92 LEU A CA 1
ATOM 748 C C . LEU A 1 92 ? 1.180 9.428 -15.942 1.00 70.19 92 LEU A C 1
ATOM 750 O O . LEU A 1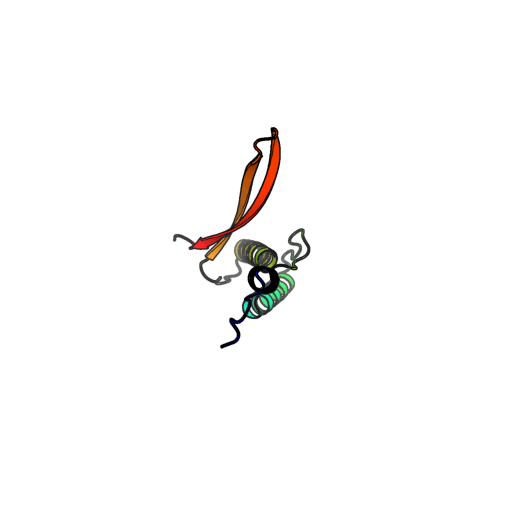 92 ? 1.233 10.653 -16.019 1.00 70.19 92 LEU A O 1
ATOM 754 N N . ILE A 1 93 ? 2.067 8.633 -16.530 1.00 74.12 93 ILE A N 1
ATOM 755 C CA . ILE A 1 93 ? 3.104 9.111 -17.438 1.00 74.12 93 ILE A CA 1
ATOM 756 C C . ILE A 1 93 ? 2.676 8.740 -18.848 1.00 74.12 93 ILE A C 1
ATOM 758 O O . ILE A 1 93 ? 2.667 7.564 -19.226 1.00 74.12 93 ILE A O 1
ATOM 762 N N . ASN A 1 94 ? 2.347 9.765 -19.621 1.00 75.75 94 ASN A N 1
ATOM 763 C CA . ASN A 1 94 ? 2.052 9.631 -21.035 1.00 75.75 94 ASN A CA 1
ATOM 764 C C . ASN A 1 94 ? 3.365 9.467 -21.794 1.00 75.75 94 ASN A C 1
ATOM 766 O O . ASN A 1 94 ? 4.310 10.226 -21.582 1.00 75.75 94 ASN A O 1
ATOM 770 N N . ASN A 1 95 ? 3.434 8.465 -22.660 1.00 67.25 95 ASN A N 1
ATOM 771 C CA . ASN A 1 95 ? 4.602 8.226 -23.484 1.00 67.25 95 ASN A CA 1
ATOM 772 C C . ASN A 1 95 ? 4.153 7.964 -24.918 1.00 67.25 95 ASN A C 1
ATOM 774 O O . ASN A 1 95 ? 3.581 6.914 -25.218 1.00 67.25 95 ASN A O 1
ATOM 778 N N . THR A 1 96 ? 4.401 8.941 -25.784 1.00 66.75 96 THR A N 1
ATOM 779 C CA . THR A 1 96 ? 4.189 8.808 -27.222 1.00 66.75 96 THR A CA 1
ATOM 780 C C . THR A 1 96 ? 5.508 8.380 -27.841 1.00 66.75 96 THR A C 1
ATOM 782 O O . THR A 1 96 ? 6.515 9.080 -27.725 1.00 66.75 96 THR A O 1
ATOM 785 N N . ARG A 1 97 ? 5.525 7.197 -28.448 1.00 68.44 97 ARG A N 1
ATOM 786 C CA . ARG A 1 97 ? 6.707 6.667 -29.127 1.00 68.44 97 ARG A CA 1
ATOM 787 C C . ARG A 1 97 ? 6.892 7.345 -30.486 1.00 68.44 97 ARG A C 1
ATOM 789 O O . ARG A 1 97 ? 5.962 7.922 -31.041 1.00 68.44 97 ARG A O 1
ATOM 796 N N . LEU A 1 98 ? 8.107 7.248 -31.026 1.00 68.56 98 LEU A N 1
ATOM 797 C CA . LEU A 1 98 ? 8.477 7.820 -32.329 1.00 68.56 98 LEU A CA 1
ATOM 798 C C . LEU A 1 98 ? 7.661 7.244 -33.503 1.00 68.56 98 LEU A C 1
ATOM 800 O O . LEU A 1 98 ? 7.546 7.897 -34.532 1.00 68.56 98 LEU A O 1
ATOM 804 N N . ASP A 1 99 ? 7.079 6.053 -33.343 1.00 77.44 99 ASP A N 1
ATOM 805 C CA . ASP A 1 99 ? 6.193 5.395 -34.315 1.00 77.44 99 ASP A CA 1
ATOM 806 C C . ASP A 1 99 ? 4.720 5.846 -34.212 1.00 77.44 99 ASP A C 1
ATOM 808 O O . ASP A 1 99 ? 3.853 5.305 -34.893 1.00 77.44 99 ASP A O 1
ATOM 812 N N . GLY A 1 100 ? 4.422 6.819 -33.345 1.00 69.75 100 GLY A N 1
ATOM 813 C CA . GLY A 1 100 ? 3.073 7.328 -33.108 1.00 69.75 100 GLY A CA 1
ATOM 814 C C . GLY A 1 100 ? 2.232 6.489 -32.143 1.00 69.75 100 GLY A C 1
ATOM 815 O O . GLY A 1 100 ? 1.102 6.880 -31.847 1.00 69.75 100 GLY A O 1
ATOM 816 N N . THR A 1 101 ? 2.745 5.377 -31.594 1.00 73.38 101 THR A N 1
ATOM 817 C CA . THR A 1 101 ? 1.993 4.637 -30.569 1.00 73.38 101 THR A CA 1
ATOM 818 C C . THR A 1 101 ? 1.968 5.377 -29.236 1.00 73.38 101 THR A C 1
ATOM 820 O O . THR A 1 101 ? 2.991 5.829 -28.713 1.00 73.38 101 THR A O 1
ATOM 823 N N . TYR A 1 102 ? 0.771 5.466 -28.656 1.00 65.62 102 TYR A N 1
ATOM 824 C CA . TYR A 1 102 ? 0.530 6.100 -27.366 1.00 65.62 102 TYR A CA 1
ATOM 825 C C . TYR A 1 102 ? 0.428 5.046 -26.265 1.00 65.62 102 TYR A C 1
ATOM 827 O O . TYR A 1 102 ? -0.394 4.132 -26.330 1.00 65.62 102 TYR A O 1
ATOM 835 N N . ALA A 1 103 ? 1.266 5.175 -25.240 1.00 71.25 103 ALA A N 1
ATOM 836 C CA . ALA A 1 103 ? 1.243 4.316 -24.069 1.00 71.25 103 ALA A CA 1
ATOM 837 C C . ALA A 1 103 ? 1.104 5.157 -22.799 1.00 71.25 103 ALA A C 1
ATOM 839 O O . ALA A 1 103 ? 1.855 6.108 -22.580 1.00 71.25 103 ALA A O 1
ATOM 840 N N . ILE A 1 104 ? 0.187 4.758 -21.921 1.00 66.06 104 ILE A N 1
ATOM 841 C CA . ILE A 1 104 ? 0.076 5.314 -20.572 1.00 66.06 104 ILE A CA 1
ATOM 842 C C . ILE A 1 104 ? 0.782 4.358 -19.616 1.00 66.06 104 ILE A C 1
ATOM 844 O O . ILE A 1 104 ? 0.422 3.186 -19.509 1.00 66.06 104 ILE A O 1
ATOM 848 N N . LYS A 1 105 ? 1.791 4.855 -18.901 1.00 70.56 105 LYS A N 1
ATOM 849 C CA . LYS A 1 105 ? 2.430 4.125 -17.804 1.00 70.56 105 LYS A CA 1
ATOM 850 C C . LYS A 1 105 ? 1.906 4.655 -16.478 1.00 70.56 105 LYS A C 1
ATOM 852 O O . LYS A 1 105 ? 2.038 5.838 -16.185 1.00 70.56 105 LYS A O 1
ATOM 857 N N . GLN A 1 106 ? 1.355 3.771 -15.656 1.00 55.28 106 GLN A N 1
ATOM 858 C CA . GLN A 1 106 ? 1.031 4.081 -14.266 1.00 55.28 106 GLN A CA 1
ATOM 859 C C . GLN A 1 106 ? 2.281 3.907 -13.402 1.00 55.28 106 GLN A C 1
ATOM 861 O O . GLN A 1 106 ? 2.924 2.857 -13.434 1.00 55.28 106 GLN A O 1
ATOM 866 N N . ARG A 1 107 ? 2.635 4.936 -12.630 1.00 67.94 107 ARG A N 1
ATOM 867 C CA . ARG A 1 107 ? 3.721 4.892 -11.650 1.00 67.94 107 ARG A CA 1
ATOM 868 C C . ARG A 1 107 ? 3.210 5.375 -10.303 1.00 67.94 107 ARG A C 1
ATOM 870 O O . ARG A 1 107 ? 2.615 6.439 -10.206 1.00 67.94 107 ARG A O 1
ATOM 877 N N . ILE A 1 108 ? 3.490 4.610 -9.258 1.00 64.81 108 ILE A N 1
ATOM 878 C CA . ILE A 1 108 ? 3.206 5.030 -7.887 1.00 64.81 108 ILE A CA 1
ATOM 879 C C . ILE A 1 108 ? 4.400 5.842 -7.381 1.00 64.81 108 ILE A C 1
ATOM 881 O O . ILE A 1 108 ? 5.549 5.405 -7.498 1.00 64.81 108 ILE A O 1
ATOM 885 N N . ILE A 1 109 ? 4.125 7.036 -6.867 1.00 69.69 109 ILE A N 1
ATOM 886 C CA . ILE A 1 109 ? 5.108 7.980 -6.331 1.00 69.69 109 ILE A CA 1
ATOM 887 C C . ILE A 1 109 ? 4.895 8.091 -4.833 1.00 69.69 109 ILE A C 1
ATOM 889 O O . ILE A 1 109 ? 3.760 8.150 -4.376 1.00 69.69 109 ILE A O 1
ATOM 893 N N . ILE A 1 110 ? 5.992 8.115 -4.084 1.00 67.06 11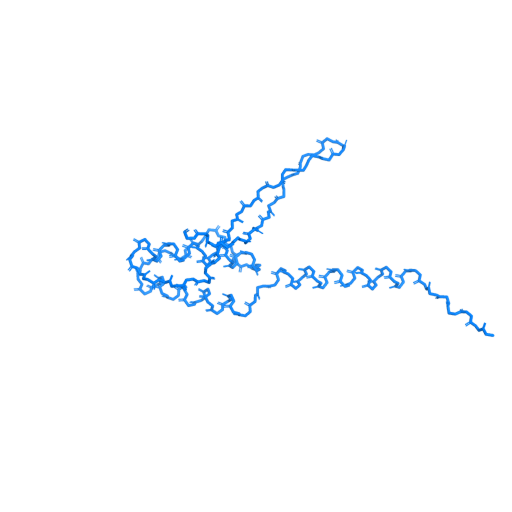0 ILE A N 1
ATOM 894 C CA . ILE A 1 110 ? 5.975 8.348 -2.644 1.00 67.06 110 ILE A CA 1
ATOM 895 C C . ILE A 1 110 ? 6.577 9.731 -2.416 1.00 67.06 110 ILE A C 1
ATOM 897 O O . ILE A 1 110 ? 7.718 9.959 -2.816 1.00 67.06 110 ILE A O 1
ATOM 901 N N . SER A 1 111 ? 5.820 10.632 -1.800 1.00 72.94 111 SER A N 1
ATOM 902 C CA . SER A 1 111 ? 6.278 11.960 -1.388 1.00 72.94 111 SER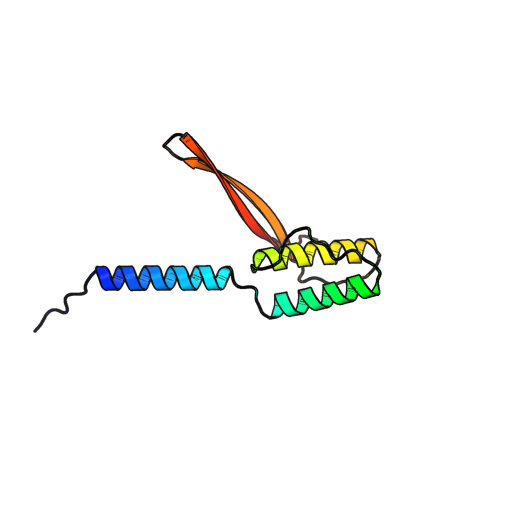 A CA 1
ATOM 903 C C . SER A 1 111 ? 6.198 12.093 0.129 1.00 72.94 111 SER A C 1
ATOM 905 O O . SER A 1 111 ? 5.381 11.430 0.775 1.00 72.94 111 SER A O 1
ATOM 907 N N . ASP A 1 112 ? 7.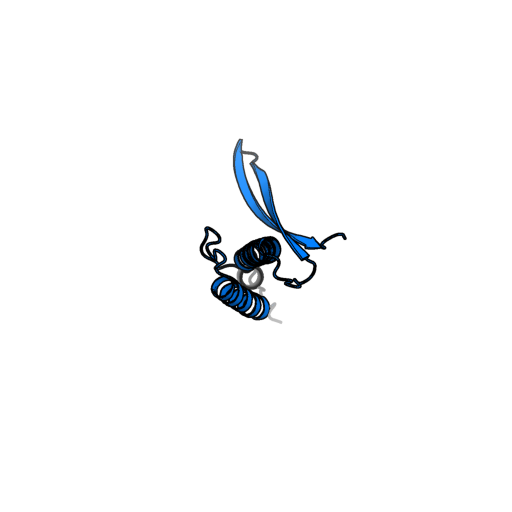030 12.954 0.703 1.00 69.69 112 ASP A N 1
ATOM 908 C CA . ASP A 1 112 ? 6.878 13.328 2.106 1.00 69.69 112 ASP A CA 1
ATOM 909 C C . ASP A 1 112 ? 5.622 14.199 2.266 1.00 69.69 112 ASP A C 1
ATOM 911 O O . ASP A 1 112 ? 5.204 14.911 1.344 1.00 69.69 112 ASP A O 1
ATOM 915 N N . LYS A 1 113 ? 4.943 14.048 3.403 1.00 59.22 113 LYS A N 1
ATOM 916 C CA . LYS A 1 113 ? 3.744 14.815 3.731 1.00 59.22 113 LYS A CA 1
ATOM 917 C C . LYS A 1 113 ? 4.227 16.175 4.244 1.00 59.22 113 LYS A C 1
ATOM 919 O O . LYS A 1 113 ? 4.781 16.236 5.333 1.00 59.22 113 LYS A O 1
ATOM 924 N N . ASN A 1 114 ? 4.109 17.221 3.425 1.00 53.00 114 ASN A N 1
ATOM 925 C CA . ASN A 1 114 ? 4.346 18.586 3.895 1.00 53.00 114 ASN A CA 1
ATOM 926 C C . ASN A 1 114 ? 3.196 18.945 4.843 1.00 53.00 114 ASN A C 1
ATOM 928 O O . ASN A 1 114 ? 2.039 18.898 4.416 1.00 53.00 114 ASN A O 1
ATOM 932 N N . ASP A 1 115 ? 3.539 19.208 6.103 1.00 48.62 115 ASP A N 1
ATOM 933 C CA . ASP A 1 115 ? 2.638 19.772 7.113 1.00 48.62 115 ASP A CA 1
ATOM 934 C C . ASP A 1 115 ? 2.214 21.203 6.742 1.00 48.62 115 ASP A C 1
ATOM 936 O O . ASP A 1 115 ? 3.069 21.963 6.222 1.00 48.62 115 ASP A O 1
#

Sequence (115 aa):
MTKLNHSRYLDYGAKMTGEYAYERAKHTPTHKQKKFYYRLYAMCKEHEVDTDVGFYTKTRADYALAIDKLIKRLQEKGVDVKGNGKNAGLMLINNTRLDGTYAIKQRIIISDKND

Radius of gyration: 20.77 Å; chains: 1; bounding box: 66×38×50 Å

Secondary structure (DSSP, 8-state):
-------HHHHHHHHHHHHHHHHHHHHSPPHHHHHHHHHHHHHHHHTT-----SS---SHHHHHHHHHHHHHHHHHTT------SEEEEEEEEEEE-TTS-EEEEEEEEEEE---